Protein AF-A0A7X8WKE3-F1 (afdb_monomer_lite)

Sequence (99 aa):
MKKQFLTLLLAIFFLSIYGQTDENLNVQELIEKGIELYDAEEYEQSIEVFTEALEIDPTSMIATYELALSYLAINDYENASKFSTKVINFKEEKMLIGA

Radius of gyration: 20.68 Å; chains: 1; bounding box: 56×44×42 Å

Foldseek 3Di:
DVVVVVVVVVVVVVVVVVPPPDDDPDLVNLLVVLVVCVVVVVLVVSLVSLVVSCVVPVPPLSSLQSNLVSCVSVVVPVSNVVSVVVNVPPPDPDDDPDD

pLDDT: mean 83.5, std 18.47, range [37.12, 98.88]

Secondary structure (DSSP, 8-state):
-HHHHHHHHHHHHHHHHHT-------HHHHHHHHHHHHHTT-HHHHHHHHHHHHHH-TT-HHHHHHHHHHHHHTT-HHHHHHHHHHHHT---TT-----

Structure (mmCIF, N/CA/C/O backbone):
data_AF-A0A7X8WKE3-F1
#
_entry.id   AF-A0A7X8WKE3-F1
#
loop_
_atom_site.group_PDB
_atom_site.id
_atom_site.type_symbol
_atom_site.label_atom_id
_atom_site.label_alt_id
_atom_site.label_comp_id
_atom_site.label_asym_id
_atom_site.label_entity_id
_atom_site.label_seq_id
_atom_site.pdbx_PDB_ins_code
_atom_site.Cartn_x
_atom_site.Cartn_y
_atom_site.Cartn_z
_atom_site.occupancy
_atom_site.B_iso_or_equiv
_atom_site.auth_seq_id
_atom_site.auth_comp_id
_atom_site.auth_asym_id
_atom_site.auth_atom_id
_atom_site.pdbx_PDB_model_num
ATOM 1 N N . MET A 1 1 ? 41.379 -27.688 -28.597 1.00 60.28 1 MET A N 1
ATOM 2 C CA . MET A 1 1 ? 41.321 -27.231 -27.190 1.00 60.28 1 MET A CA 1
ATOM 3 C C . MET A 1 1 ? 40.773 -25.807 -27.047 1.00 60.28 1 MET A C 1
ATOM 5 O O . MET A 1 1 ? 39.674 -25.675 -26.534 1.00 60.28 1 MET A O 1
ATOM 9 N N . LYS A 1 2 ? 41.419 -24.747 -27.572 1.00 60.81 2 LYS A N 1
ATOM 10 C CA . LYS A 1 2 ? 40.932 -23.348 -27.421 1.00 60.81 2 LYS A CA 1
ATOM 11 C C . LYS A 1 2 ? 39.537 -23.061 -28.021 1.00 60.81 2 LYS A C 1
ATOM 13 O O . LYS A 1 2 ? 38.752 -22.352 -27.410 1.00 60.81 2 LYS A O 1
ATOM 18 N N . LYS A 1 3 ? 39.205 -23.640 -29.186 1.00 58.31 3 LYS A N 1
ATOM 19 C CA . LYS A 1 3 ? 37.889 -23.449 -29.837 1.00 58.31 3 LYS A CA 1
ATOM 20 C C . LYS A 1 3 ? 36.736 -24.148 -29.101 1.00 58.31 3 LYS A C 1
ATOM 22 O O . LYS A 1 3 ? 35.647 -23.604 -29.059 1.00 58.31 3 LYS A O 1
ATOM 27 N N . GLN A 1 4 ? 37.001 -25.305 -28.488 1.00 65.88 4 GLN A N 1
ATOM 28 C CA . GLN A 1 4 ? 36.016 -26.042 -27.682 1.00 65.88 4 GLN A CA 1
ATOM 29 C C . GLN A 1 4 ? 35.737 -25.341 -26.345 1.00 65.88 4 GLN A C 1
ATOM 31 O O . GLN A 1 4 ? 34.607 -25.333 -25.872 1.00 65.88 4 GLN A O 1
ATOM 36 N N . PHE A 1 5 ? 36.758 -24.697 -25.773 1.00 68.31 5 PHE A N 1
ATOM 37 C CA . PHE A 1 5 ? 36.609 -23.837 -24.600 1.00 68.31 5 PHE A CA 1
ATOM 38 C C . PHE A 1 5 ? 35.763 -22.592 -24.910 1.00 68.31 5 PHE A C 1
ATOM 40 O O . PHE A 1 5 ? 34.879 -22.238 -24.138 1.00 68.31 5 PHE A O 1
ATOM 47 N N . LEU A 1 6 ? 35.971 -21.980 -26.083 1.00 66.75 6 LEU A N 1
ATOM 48 C CA . LEU A 1 6 ? 35.186 -20.830 -26.540 1.00 66.75 6 LEU A CA 1
ATOM 49 C C . LEU A 1 6 ? 33.708 -21.184 -26.776 1.00 66.75 6 LEU A C 1
ATOM 51 O O . LEU A 1 6 ? 32.829 -20.414 -26.404 1.00 66.75 6 LEU A O 1
ATOM 55 N N . THR A 1 7 ? 33.423 -22.357 -27.347 1.00 69.06 7 THR A N 1
ATOM 56 C CA . THR A 1 7 ? 32.039 -22.824 -27.530 1.00 69.06 7 THR A CA 1
ATOM 57 C C . THR A 1 7 ? 31.351 -23.152 -26.206 1.00 69.06 7 THR A C 1
ATOM 59 O O . THR A 1 7 ? 30.159 -22.897 -26.072 1.00 69.06 7 THR A O 1
ATOM 62 N N . LEU A 1 8 ? 32.089 -23.666 -25.214 1.00 69.69 8 LEU A N 1
ATOM 63 C CA . LEU A 1 8 ? 31.544 -23.944 -23.881 1.00 69.69 8 LEU A CA 1
ATOM 64 C C . LEU A 1 8 ? 31.203 -22.643 -23.132 1.00 69.69 8 LEU A C 1
ATOM 66 O O . LEU A 1 8 ? 30.153 -22.549 -22.507 1.00 69.69 8 LEU A O 1
ATOM 70 N N . LEU A 1 9 ? 32.058 -21.621 -23.260 1.00 69.31 9 LEU A N 1
ATOM 71 C CA . LEU A 1 9 ? 31.820 -20.275 -22.724 1.00 69.31 9 LEU A CA 1
ATOM 72 C C . LEU A 1 9 ? 30.578 -19.614 -23.337 1.00 69.31 9 LEU A C 1
ATOM 74 O O . LEU A 1 9 ? 29.790 -19.013 -22.613 1.00 69.31 9 LEU A O 1
ATOM 78 N N . LEU A 1 10 ? 30.373 -19.765 -24.650 1.00 69.25 10 LEU A N 1
ATOM 79 C CA . LEU A 1 10 ? 29.172 -19.258 -25.317 1.00 69.25 10 LEU A CA 1
ATOM 80 C C . LEU A 1 10 ? 27.900 -19.960 -24.816 1.00 69.25 10 LEU A C 1
ATOM 82 O O . LEU A 1 10 ? 26.894 -19.303 -24.581 1.00 69.25 10 LEU A O 1
ATOM 86 N N . ALA A 1 11 ? 27.940 -21.281 -24.625 1.00 66.38 11 ALA A N 1
ATOM 87 C CA . ALA A 1 11 ? 26.782 -22.050 -24.166 1.00 66.38 11 ALA A CA 1
ATOM 88 C C . ALA A 1 11 ? 26.334 -21.667 -22.742 1.00 66.38 11 ALA A C 1
ATOM 90 O O . ALA A 1 11 ? 25.137 -21.603 -22.471 1.00 66.38 11 ALA A O 1
ATOM 91 N N . ILE A 1 12 ? 27.281 -21.346 -21.854 1.00 65.25 12 ILE A N 1
ATOM 92 C CA . ILE A 1 12 ? 26.992 -20.842 -20.500 1.00 65.25 12 ILE A CA 1
ATOM 93 C C .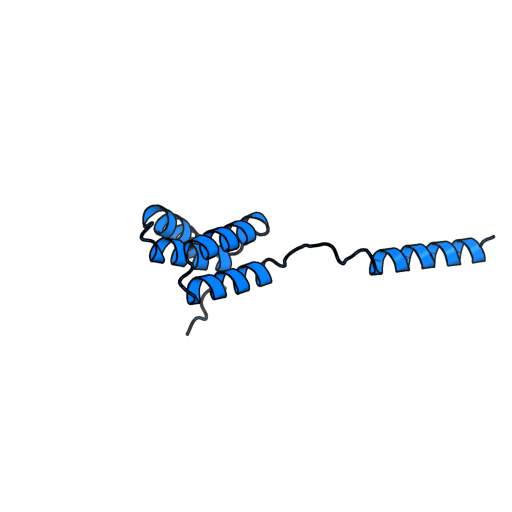 ILE A 1 12 ? 26.331 -19.458 -20.562 1.00 65.25 12 ILE A C 1
ATOM 95 O O . ILE A 1 12 ? 25.391 -19.200 -19.819 1.00 65.25 12 ILE A O 1
ATOM 99 N N . PHE A 1 13 ? 26.758 -18.600 -21.494 1.00 65.56 13 PHE A N 1
ATOM 100 C CA . PHE A 1 13 ? 26.157 -17.282 -21.706 1.00 65.56 13 PHE A CA 1
ATOM 101 C C . PHE A 1 13 ? 24.699 -17.368 -22.194 1.00 65.56 13 PHE A C 1
ATOM 103 O O . PHE A 1 13 ? 23.869 -16.561 -21.791 1.00 65.56 13 PHE A O 1
ATOM 110 N N . PHE A 1 14 ? 24.353 -18.379 -23.001 1.00 63.72 14 PHE A N 1
ATOM 111 C CA . PHE A 1 14 ? 22.963 -18.620 -23.410 1.00 63.72 14 PHE A CA 1
ATOM 112 C C . PHE A 1 14 ? 22.086 -19.149 -22.267 1.00 63.72 14 PHE A C 1
ATOM 114 O O . PHE A 1 14 ? 20.933 -18.744 -22.164 1.00 63.72 14 PHE A O 1
ATOM 121 N N . LEU A 1 15 ? 22.619 -19.983 -21.367 1.00 59.84 15 LEU A N 1
ATOM 122 C CA . LEU A 1 15 ? 21.886 -20.452 -20.180 1.00 59.84 15 LEU A CA 1
ATOM 123 C C . LEU A 1 15 ? 21.499 -19.298 -19.237 1.00 59.84 15 LEU A C 1
ATOM 125 O O . LEU A 1 15 ? 20.431 -19.339 -18.636 1.00 59.84 15 LEU A O 1
ATOM 129 N N . SER A 1 16 ? 22.311 -18.237 -19.162 1.00 57.88 16 SER A N 1
ATOM 130 C CA . SER A 1 16 ? 22.004 -17.027 -18.381 1.00 57.88 16 SER A CA 1
ATOM 131 C C . SER A 1 16 ? 20.846 -16.194 -18.946 1.00 57.88 16 SER A C 1
ATOM 133 O O . SER A 1 16 ? 20.255 -15.406 -18.212 1.00 57.88 16 SER A O 1
ATOM 135 N N . ILE A 1 17 ? 20.527 -16.350 -20.237 1.00 59.00 17 ILE A N 1
ATOM 136 C CA . ILE A 1 17 ? 19.400 -15.663 -20.890 1.00 59.00 17 ILE A CA 1
ATOM 137 C C . ILE A 1 17 ? 18.092 -16.421 -20.621 1.00 59.00 17 ILE A C 1
ATOM 139 O O . ILE A 1 17 ? 17.053 -15.798 -20.438 1.00 59.00 17 ILE A O 1
ATOM 143 N N . TYR A 1 18 ? 18.144 -17.757 -20.546 1.00 59.56 18 TYR A N 1
ATOM 144 C CA . TYR A 1 18 ? 16.977 -18.595 -20.233 1.00 59.56 18 TYR A CA 1
ATOM 145 C C . TYR A 1 18 ? 16.697 -18.735 -18.729 1.00 59.56 18 TYR A C 1
ATOM 147 O O . TYR A 1 18 ? 15.608 -19.154 -18.359 1.00 59.56 18 TYR A O 1
ATOM 155 N N . GLY A 1 19 ? 17.658 -18.394 -17.865 1.00 51.06 19 GLY A N 1
ATOM 156 C CA . GLY A 1 19 ? 17.526 -18.474 -16.405 1.00 51.06 19 GLY A CA 1
ATOM 157 C C . GLY A 1 19 ? 16.927 -17.236 -15.726 1.00 51.06 19 GLY A C 1
ATOM 158 O O . GLY A 1 19 ? 17.023 -17.137 -14.512 1.00 51.06 19 GLY A O 1
ATOM 159 N N . GLN A 1 20 ? 16.370 -16.279 -16.478 1.00 47.62 20 GLN A N 1
ATOM 160 C CA . GLN A 1 20 ? 15.770 -15.039 -15.948 1.00 47.62 20 GLN A CA 1
ATOM 161 C C . GLN A 1 20 ? 14.250 -14.963 -16.160 1.00 47.62 20 GLN A C 1
ATOM 163 O O . GLN A 1 20 ? 13.688 -13.895 -16.375 1.00 47.62 20 GLN A O 1
ATOM 168 N N . THR A 1 21 ? 13.561 -16.095 -16.087 1.00 49.19 21 THR A N 1
ATOM 169 C CA . THR A 1 21 ? 12.112 -16.108 -15.846 1.00 49.19 21 THR A CA 1
ATOM 170 C C . THR A 1 21 ? 11.868 -16.667 -14.451 1.00 49.19 21 THR A C 1
ATOM 172 O O . THR A 1 21 ? 11.329 -17.758 -14.310 1.00 49.19 21 THR A O 1
ATOM 175 N N . ASP A 1 22 ? 12.349 -15.944 -13.441 1.00 49.66 22 ASP A N 1
ATOM 176 C CA . ASP A 1 22 ? 12.068 -16.189 -12.024 1.00 49.66 22 ASP A CA 1
ATOM 177 C C . ASP A 1 22 ? 11.209 -15.021 -11.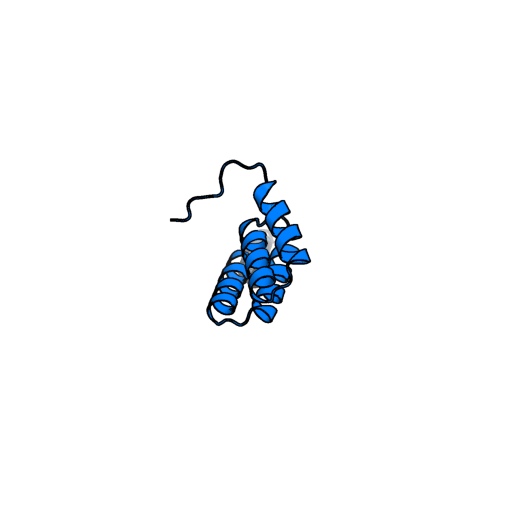526 1.00 49.66 22 ASP A C 1
ATOM 179 O O . ASP A 1 22 ? 11.722 -13.916 -11.343 1.00 49.66 22 ASP A O 1
ATOM 183 N N . GLU A 1 23 ? 9.895 -15.257 -11.455 1.00 48.81 23 GLU A N 1
ATOM 184 C CA . GLU A 1 23 ? 9.003 -15.039 -10.295 1.00 48.81 23 GLU A CA 1
ATOM 185 C C . GLU A 1 23 ? 9.199 -13.789 -9.406 1.00 48.81 23 GLU A C 1
ATOM 187 O O . GLU A 1 23 ? 8.77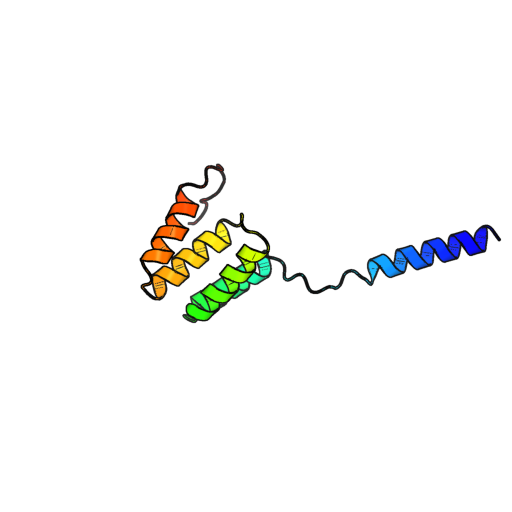7 -13.761 -8.258 1.00 48.81 23 GLU A O 1
ATOM 192 N N . ASN A 1 24 ? 9.816 -12.724 -9.907 1.00 48.91 24 ASN A N 1
ATOM 193 C CA . ASN A 1 24 ? 9.745 -11.406 -9.294 1.00 48.91 24 ASN A CA 1
ATOM 194 C C . ASN A 1 24 ? 8.546 -10.709 -9.913 1.00 48.91 24 ASN A C 1
ATOM 196 O O . ASN A 1 24 ? 8.666 -10.101 -10.979 1.00 48.91 24 ASN A O 1
ATOM 200 N N . LEU A 1 25 ? 7.394 -10.824 -9.253 1.00 59.34 25 LEU A N 1
ATOM 201 C CA . LEU A 1 25 ? 6.303 -9.879 -9.451 1.00 59.34 25 LEU A CA 1
ATOM 202 C C . LEU A 1 25 ? 6.909 -8.476 -9.418 1.00 59.34 25 LEU A C 1
ATOM 204 O O . LEU A 1 25 ? 7.538 -8.067 -8.438 1.00 59.34 25 LEU A O 1
ATOM 208 N N . ASN A 1 26 ? 6.804 -7.768 -10.539 1.00 84.94 26 ASN A N 1
ATOM 209 C CA . ASN A 1 26 ? 7.249 -6.389 -10.596 1.00 84.94 26 ASN A CA 1
ATOM 210 C C . ASN A 1 26 ? 6.401 -5.619 -9.575 1.00 84.94 26 ASN A C 1
ATOM 212 O O . ASN A 1 26 ? 5.182 -5.758 -9.576 1.00 84.94 26 ASN A O 1
ATOM 216 N N . VAL A 1 27 ? 7.012 -4.802 -8.713 1.00 90.44 27 VAL A N 1
ATOM 217 C CA . VAL A 1 27 ? 6.287 -3.947 -7.750 1.00 90.44 27 VAL A CA 1
ATOM 218 C C . VAL A 1 27 ? 5.151 -3.187 -8.441 1.00 90.44 27 VAL A C 1
ATOM 220 O O . VAL A 1 27 ? 4.075 -3.031 -7.876 1.00 90.44 27 VAL A O 1
ATOM 223 N N . GLN A 1 28 ? 5.366 -2.775 -9.693 1.00 91.88 28 GLN A N 1
ATOM 224 C CA . GLN A 1 28 ? 4.349 -2.135 -10.522 1.00 91.88 28 GLN A CA 1
ATOM 225 C C . GLN A 1 28 ? 3.128 -3.032 -10.798 1.00 91.88 28 GLN A C 1
ATOM 227 O O . GLN A 1 28 ? 2.005 -2.550 -10.746 1.00 91.88 28 GLN A O 1
ATOM 232 N N . GLU A 1 29 ? 3.331 -4.323 -11.056 1.00 94.31 29 GLU A N 1
ATOM 233 C CA . GLU A 1 29 ? 2.253 -5.291 -11.301 1.00 94.31 29 GLU A CA 1
ATOM 234 C C . GLU A 1 29 ? 1.445 -5.558 -10.025 1.00 94.31 29 GLU A C 1
ATOM 236 O O . GLU A 1 29 ? 0.219 -5.629 -10.072 1.00 94.31 29 GLU A O 1
ATOM 241 N N . LEU A 1 30 ? 2.110 -5.631 -8.865 1.00 96.06 30 LEU A N 1
ATOM 242 C CA . LEU A 1 30 ? 1.417 -5.704 -7.574 1.00 96.06 30 LEU A CA 1
ATOM 243 C C . LEU A 1 30 ? 0.596 -4.440 -7.312 1.00 96.06 30 LEU A C 1
ATOM 245 O O . LEU A 1 30 ? -0.540 -4.536 -6.863 1.00 96.06 30 LEU A O 1
ATOM 249 N N . ILE A 1 31 ? 1.134 -3.260 -7.629 1.00 96.50 31 ILE A N 1
ATOM 250 C CA . ILE A 1 31 ? 0.390 -2.003 -7.500 1.00 96.50 31 ILE A CA 1
ATOM 251 C C . ILE A 1 31 ? -0.845 -2.009 -8.407 1.00 96.50 31 ILE A C 1
ATOM 253 O O . ILE A 1 31 ? -1.935 -1.705 -7.937 1.00 96.50 31 ILE A O 1
ATOM 257 N N . GLU A 1 32 ? -0.698 -2.381 -9.678 1.00 96.88 32 GLU A N 1
ATOM 258 C CA . GLU A 1 32 ? -1.816 -2.456 -10.629 1.00 96.88 32 GLU A CA 1
ATOM 259 C C . GLU A 1 32 ? -2.895 -3.433 -10.150 1.00 96.88 32 GLU A C 1
ATOM 261 O O . GLU A 1 32 ? -4.066 -3.068 -10.076 1.00 96.88 32 GLU A O 1
ATOM 266 N N . LYS A 1 33 ? -2.498 -4.630 -9.710 1.00 97.25 33 LYS A N 1
ATOM 267 C CA . LYS A 1 33 ? -3.414 -5.619 -9.134 1.00 97.25 33 LYS A CA 1
ATOM 268 C C . LYS A 1 33 ? -4.119 -5.103 -7.874 1.00 97.25 33 LYS A C 1
ATOM 270 O O . LYS A 1 33 ? -5.309 -5.347 -7.697 1.00 97.25 33 LYS A O 1
ATOM 275 N N . GLY A 1 34 ? -3.398 -4.419 -6.986 1.00 98.06 34 GLY A N 1
ATOM 276 C CA . GLY A 1 34 ? -3.978 -3.826 -5.780 1.00 98.06 34 GLY A CA 1
ATOM 277 C C . GLY A 1 34 ? -5.030 -2.767 -6.116 1.00 98.06 34 GLY A C 1
ATOM 278 O O . GLY A 1 34 ? -6.098 -2.755 -5.512 1.00 98.06 34 GLY A O 1
ATOM 279 N N . ILE A 1 35 ? -4.771 -1.936 -7.134 1.00 98.44 35 ILE A N 1
ATOM 280 C CA . ILE A 1 35 ? -5.727 -0.932 -7.624 1.00 98.44 35 ILE A CA 1
ATOM 281 C C . ILE A 1 35 ? -6.976 -1.615 -8.193 1.00 98.44 35 ILE A C 1
ATOM 283 O O . ILE A 1 35 ? -8.086 -1.231 -7.838 1.00 98.44 35 ILE A O 1
ATOM 287 N N . GLU A 1 36 ? -6.821 -2.666 -9.003 1.00 98.50 36 GLU A N 1
ATOM 288 C CA . GLU A 1 36 ? -7.962 -3.429 -9.533 1.00 98.50 36 GLU A CA 1
ATOM 289 C C . GLU A 1 36 ? -8.828 -4.035 -8.416 1.00 98.50 36 GLU A C 1
ATOM 291 O O . GLU A 1 36 ? -10.056 -3.985 -8.489 1.00 98.50 36 GLU A O 1
ATOM 296 N N . LEU A 1 37 ? -8.204 -4.575 -7.362 1.00 98.62 37 LEU A N 1
ATOM 297 C CA . LEU A 1 37 ? -8.913 -5.097 -6.189 1.00 98.62 37 LEU A CA 1
ATOM 298 C C . LEU A 1 37 ? -9.633 -3.988 -5.416 1.00 98.62 37 LEU A C 1
ATOM 300 O O . LEU A 1 37 ? -10.774 -4.175 -4.998 1.00 98.62 37 LEU A O 1
ATOM 304 N N . TYR A 1 38 ? -8.997 -2.828 -5.243 1.00 98.56 38 TYR A N 1
ATOM 305 C CA . TYR A 1 38 ? -9.623 -1.669 -4.610 1.00 98.56 38 TYR A CA 1
ATOM 306 C C . TYR A 1 38 ? -10.849 -1.187 -5.399 1.00 98.56 38 TYR A C 1
ATOM 308 O O . TYR A 1 38 ? -11.906 -0.955 -4.811 1.00 98.56 38 TYR A O 1
ATOM 316 N N . ASP A 1 39 ? -10.732 -1.083 -6.725 1.00 98.25 39 ASP A N 1
ATOM 317 C CA . ASP A 1 39 ? -11.825 -0.697 -7.624 1.00 98.25 39 ASP A CA 1
ATOM 318 C C . ASP A 1 39 ? -12.969 -1.726 -7.623 1.00 98.25 39 ASP A C 1
ATOM 320 O O . ASP A 1 39 ? -14.131 -1.370 -7.833 1.00 98.25 39 ASP A O 1
ATOM 324 N N . ALA A 1 40 ? -12.655 -2.995 -7.348 1.00 98.50 40 ALA A N 1
ATOM 325 C CA . ALA A 1 40 ? -13.624 -4.066 -7.128 1.00 98.50 40 ALA A CA 1
ATOM 326 C C . ALA A 1 40 ? -14.235 -4.078 -5.709 1.00 98.50 40 ALA A C 1
ATOM 328 O O . ALA A 1 40 ? -15.021 -4.971 -5.395 1.00 98.50 40 ALA A O 1
ATOM 329 N N . GLU A 1 41 ? -13.900 -3.099 -4.861 1.00 98.31 41 GLU A N 1
ATOM 330 C CA . GLU A 1 41 ? -14.286 -3.006 -3.444 1.00 98.31 41 GLU A CA 1
ATOM 331 C C . GLU A 1 41 ? -13.751 -4.163 -2.567 1.00 98.31 41 GLU A C 1
ATOM 333 O O . GLU A 1 41 ? -14.191 -4.363 -1.434 1.00 98.31 41 GLU A O 1
ATOM 338 N N . GLU A 1 42 ? -12.752 -4.909 -3.051 1.00 98.62 42 GLU A N 1
ATOM 339 C CA . GLU A 1 42 ? -12.066 -5.991 -2.331 1.00 98.62 42 GLU A CA 1
ATOM 340 C C . GLU A 1 42 ? -10.914 -5.431 -1.477 1.00 98.62 42 GLU A C 1
ATOM 342 O O . GLU A 1 42 ? -9.739 -5.778 -1.634 1.00 98.62 42 GLU A O 1
ATOM 347 N N . TYR A 1 43 ? -11.251 -4.516 -0.566 1.00 98.62 43 TYR A N 1
ATOM 348 C CA . TYR A 1 43 ? -10.280 -3.680 0.142 1.00 98.62 43 TYR A CA 1
ATOM 349 C C . TYR A 1 43 ? -9.284 -4.462 1.004 1.00 98.62 43 TYR A C 1
ATOM 351 O O . TYR A 1 43 ? -8.108 -4.106 1.047 1.00 98.62 43 TYR A O 1
ATOM 359 N N . GLU A 1 44 ? -9.706 -5.534 1.674 1.00 98.62 44 GLU A N 1
ATOM 360 C CA . GLU A 1 44 ? -8.806 -6.364 2.478 1.00 98.62 44 GLU A CA 1
ATOM 361 C C . GLU A 1 44 ? -7.750 -7.066 1.613 1.00 98.62 44 GLU A C 1
ATOM 363 O O . GLU A 1 44 ? -6.576 -7.087 1.977 1.00 98.62 44 GLU A O 1
ATOM 368 N N . GLN A 1 45 ? -8.131 -7.574 0.437 1.00 98.44 45 GLN A N 1
ATOM 369 C CA . GLN A 1 45 ? -7.180 -8.188 -0.497 1.00 98.44 45 GLN A CA 1
ATOM 370 C C . GLN A 1 45 ? -6.264 -7.137 -1.130 1.00 98.44 45 GLN A C 1
ATOM 372 O O . GLN A 1 45 ? -5.069 -7.372 -1.297 1.00 98.44 45 GLN A O 1
ATOM 377 N N . SER A 1 46 ? -6.803 -5.954 -1.432 1.00 98.69 46 SER A N 1
ATOM 378 C CA . SER A 1 46 ? -6.011 -4.800 -1.861 1.00 98.69 46 SER A CA 1
ATOM 379 C C . SER A 1 46 ? -4.919 -4.450 -0.834 1.00 98.69 46 SER A C 1
ATOM 381 O O . SER A 1 46 ? -3.751 -4.286 -1.192 1.00 98.69 46 SER A O 1
ATOM 383 N N . ILE A 1 47 ? -5.258 -4.423 0.463 1.00 98.88 47 ILE A N 1
ATOM 384 C CA . ILE A 1 47 ? -4.300 -4.194 1.559 1.00 98.88 47 ILE A CA 1
ATOM 385 C C . ILE A 1 47 ? -3.187 -5.245 1.557 1.00 98.88 47 ILE A C 1
ATOM 387 O O . ILE A 1 47 ? -2.016 -4.882 1.694 1.00 98.88 47 ILE A O 1
ATOM 391 N N . GLU A 1 48 ? -3.528 -6.527 1.407 1.00 98.56 48 GLU A N 1
ATOM 392 C CA . GLU A 1 48 ? -2.545 -7.616 1.345 1.00 98.56 48 GLU A CA 1
ATOM 393 C C . GLU A 1 48 ? -1.569 -7.410 0.178 1.00 98.56 48 GLU A C 1
ATOM 395 O O . GLU A 1 48 ? -0.353 -7.414 0.380 1.00 98.56 48 GLU A O 1
ATOM 400 N N . VAL A 1 49 ? -2.091 -7.127 -1.018 1.00 98.19 49 VAL A N 1
ATOM 401 C CA . VAL A 1 49 ? -1.285 -6.944 -2.233 1.00 98.19 49 VAL A CA 1
ATOM 402 C C . VAL A 1 49 ? -0.392 -5.700 -2.156 1.00 98.19 49 VAL A C 1
ATOM 404 O O . VAL A 1 49 ? 0.789 -5.761 -2.502 1.00 98.19 49 VAL A O 1
ATOM 407 N N . PHE A 1 50 ? -0.896 -4.566 -1.664 1.00 98.44 50 PHE A N 1
ATOM 408 C CA . PHE A 1 50 ? -0.053 -3.381 -1.478 1.00 98.44 50 PHE A CA 1
ATOM 409 C C . PHE A 1 50 ? 0.990 -3.568 -0.375 1.00 98.44 50 PHE A C 1
ATOM 411 O O . PHE A 1 50 ? 2.079 -2.996 -0.456 1.00 98.44 50 PHE A O 1
ATOM 418 N N . THR A 1 51 ? 0.688 -4.371 0.647 1.00 98.31 51 THR A N 1
ATOM 419 C CA . THR A 1 51 ? 1.670 -4.728 1.676 1.00 98.31 51 THR A CA 1
ATOM 420 C C . THR A 1 51 ? 2.801 -5.552 1.066 1.00 98.31 51 THR A C 1
ATOM 422 O O . THR A 1 51 ? 3.959 -5.209 1.284 1.00 98.31 51 THR A O 1
ATOM 425 N N . GLU A 1 52 ? 2.489 -6.542 0.226 1.00 96.62 52 GLU A N 1
ATOM 426 C CA . GLU A 1 52 ? 3.483 -7.314 -0.534 1.00 96.62 52 GLU A CA 1
ATOM 427 C C . GLU A 1 52 ? 4.352 -6.401 -1.419 1.00 96.62 52 GLU A C 1
ATOM 429 O O . GLU A 1 52 ? 5.582 -6.480 -1.392 1.00 96.62 52 GLU A O 1
ATOM 434 N N . ALA A 1 53 ? 3.739 -5.447 -2.131 1.00 96.44 53 ALA A N 1
ATOM 435 C CA . ALA A 1 53 ? 4.475 -4.469 -2.936 1.00 96.44 53 ALA A CA 1
ATOM 436 C C . ALA A 1 53 ? 5.485 -3.659 -2.097 1.00 96.44 53 ALA A C 1
ATOM 438 O O . ALA A 1 53 ? 6.597 -3.386 -2.552 1.00 96.44 53 ALA A O 1
ATOM 439 N N . LEU A 1 54 ? 5.116 -3.298 -0.863 1.00 96.00 54 LEU A N 1
ATOM 440 C CA . LEU A 1 54 ? 5.968 -2.558 0.072 1.00 96.00 54 LEU A CA 1
ATOM 441 C C . LEU A 1 54 ? 7.010 -3.424 0.789 1.00 96.00 54 LEU A C 1
ATOM 443 O O . LEU A 1 54 ? 7.994 -2.881 1.290 1.00 96.00 54 LEU A O 1
ATOM 447 N N . GLU A 1 55 ? 6.826 -4.741 0.856 1.00 95.69 55 GLU A N 1
ATOM 448 C CA . GLU A 1 55 ? 7.875 -5.663 1.305 1.00 95.69 55 GLU A CA 1
ATOM 449 C C . GLU A 1 55 ? 9.014 -5.739 0.279 1.00 95.69 55 GLU A C 1
ATOM 451 O O . GLU A 1 55 ? 10.183 -5.814 0.666 1.00 95.69 55 GLU A O 1
ATOM 456 N N . ILE A 1 56 ? 8.685 -5.648 -1.016 1.00 92.88 56 ILE A N 1
ATOM 457 C CA . ILE A 1 56 ? 9.657 -5.648 -2.120 1.00 92.88 56 ILE A CA 1
ATOM 458 C C . ILE A 1 56 ? 10.293 -4.260 -2.307 1.00 92.88 56 ILE A C 1
ATOM 460 O O . ILE A 1 56 ? 11.519 -4.149 -2.360 1.00 92.88 56 ILE A O 1
ATOM 464 N N . ASP A 1 57 ? 9.485 -3.196 -2.376 1.00 92.44 57 ASP A N 1
ATOM 465 C CA . ASP A 1 57 ? 9.949 -1.803 -2.411 1.00 92.44 57 ASP A CA 1
ATOM 466 C C . ASP A 1 57 ? 9.314 -0.965 -1.284 1.00 92.44 57 ASP A C 1
ATOM 468 O O . ASP A 1 57 ? 8.279 -0.311 -1.469 1.00 92.44 57 ASP A O 1
ATOM 472 N N . PRO A 1 58 ? 9.986 -0.876 -0.121 1.00 92.62 58 PRO A N 1
ATOM 473 C CA . PRO A 1 58 ? 9.512 -0.093 1.023 1.00 92.62 58 PRO A CA 1
ATOM 474 C C . PRO A 1 58 ? 9.404 1.421 0.774 1.00 92.62 58 PRO A C 1
ATOM 476 O O . PRO A 1 58 ? 8.843 2.152 1.610 1.00 92.62 58 PRO A O 1
ATOM 479 N N . THR A 1 59 ? 9.983 1.906 -0.329 1.00 91.19 59 THR A N 1
ATOM 480 C CA . THR A 1 59 ? 10.032 3.321 -0.712 1.00 91.19 59 THR A CA 1
ATOM 481 C C . THR A 1 59 ? 8.959 3.710 -1.725 1.00 91.19 59 THR A C 1
ATOM 483 O O . THR A 1 59 ? 8.794 4.901 -1.990 1.00 91.19 59 THR A O 1
ATOM 486 N N . SER A 1 60 ? 8.172 2.749 -2.225 1.00 93.06 60 SER A N 1
ATOM 487 C CA . SER A 1 60 ? 7.072 3.025 -3.147 1.00 93.06 60 SER A CA 1
ATOM 488 C C . SER A 1 60 ? 5.986 3.867 -2.475 1.00 93.06 60 SER A C 1
ATOM 490 O O . SER A 1 60 ? 5.174 3.399 -1.667 1.00 93.06 60 SER A O 1
ATOM 492 N N . MET A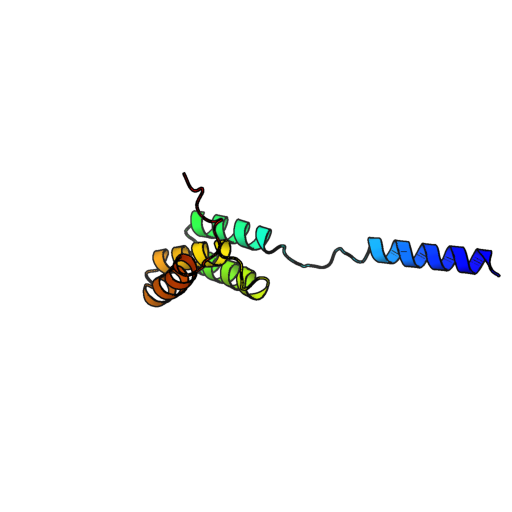 1 61 ? 5.961 5.154 -2.817 1.00 93.25 61 MET A N 1
ATOM 493 C CA . MET A 1 61 ? 4.964 6.082 -2.284 1.00 93.25 61 MET A CA 1
ATOM 494 C C . MET A 1 61 ? 3.596 5.908 -2.941 1.00 93.25 61 MET A C 1
ATOM 496 O O . MET A 1 61 ? 2.599 6.231 -2.305 1.00 93.25 61 MET A O 1
ATOM 500 N N . ILE A 1 62 ? 3.546 5.331 -4.147 1.00 94.75 62 ILE A N 1
ATOM 501 C CA . ILE A 1 62 ? 2.294 4.931 -4.802 1.00 94.75 62 ILE A CA 1
ATOM 502 C C . ILE A 1 62 ? 1.653 3.795 -4.001 1.00 94.75 62 ILE A C 1
ATOM 504 O O . ILE A 1 62 ? 0.552 3.972 -3.496 1.00 94.75 62 ILE A O 1
ATOM 508 N N . ALA A 1 63 ? 2.372 2.690 -3.762 1.00 96.81 63 ALA A N 1
ATOM 509 C CA . ALA A 1 63 ? 1.847 1.587 -2.949 1.00 96.81 63 ALA A CA 1
ATOM 510 C C . ALA A 1 63 ? 1.483 2.047 -1.525 1.00 96.81 63 ALA A C 1
ATOM 512 O O . ALA A 1 63 ? 0.456 1.655 -0.984 1.00 96.81 63 ALA A O 1
ATOM 513 N N . THR A 1 64 ? 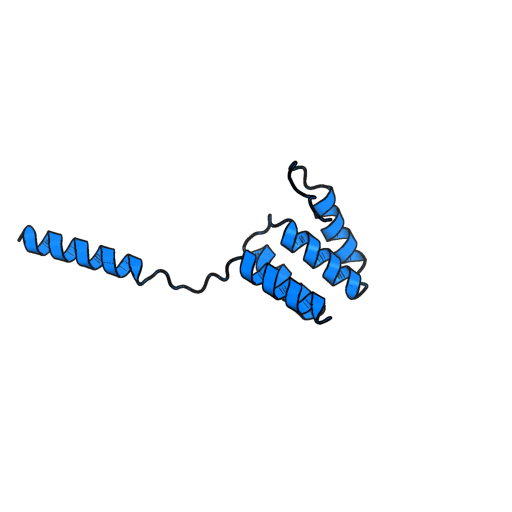2.286 2.938 -0.925 1.00 97.62 64 THR A N 1
ATOM 514 C CA . THR A 1 64 ? 1.979 3.520 0.395 1.00 97.62 64 THR A CA 1
ATOM 515 C C . THR A 1 64 ? 0.688 4.355 0.375 1.00 97.62 64 THR A C 1
ATOM 517 O O . THR A 1 64 ? -0.067 4.330 1.347 1.00 97.62 64 THR A O 1
ATOM 520 N N . TYR A 1 65 ? 0.440 5.110 -0.698 1.00 97.56 65 TYR A N 1
ATOM 521 C CA . TYR A 1 65 ? -0.765 5.922 -0.868 1.00 97.56 65 TYR A CA 1
ATOM 522 C C . TYR A 1 65 ? -2.011 5.055 -1.059 1.00 97.56 65 TYR A C 1
ATOM 524 O O . TYR A 1 65 ? -2.971 5.210 -0.306 1.00 97.56 65 TYR A O 1
ATOM 532 N N . GLU A 1 66 ? -1.968 4.099 -1.985 1.00 98.44 66 GLU A N 1
ATOM 533 C CA . GLU A 1 66 ? -3.101 3.208 -2.254 1.00 98.44 66 GLU A CA 1
ATOM 534 C C . GLU A 1 66 ? -3.426 2.303 -1.053 1.00 98.44 66 GLU A C 1
ATOM 536 O O . GLU A 1 66 ? -4.592 2.068 -0.723 1.00 98.44 66 GLU A O 1
ATOM 541 N N . LEU A 1 67 ? -2.405 1.876 -0.301 1.00 98.62 67 LEU A N 1
ATOM 542 C CA . LEU A 1 67 ? -2.590 1.179 0.971 1.00 98.62 67 LEU A CA 1
ATOM 543 C C . LEU A 1 67 ? -3.336 2.051 1.992 1.00 98.62 67 LEU A C 1
ATOM 545 O O . LEU A 1 67 ? -4.224 1.570 2.696 1.00 98.62 67 LEU A O 1
ATOM 549 N N . ALA A 1 68 ? -3.002 3.343 2.075 1.00 98.56 68 ALA A N 1
ATOM 550 C CA . ALA A 1 68 ? -3.691 4.269 2.968 1.00 98.56 68 ALA A CA 1
ATOM 551 C C . ALA A 1 68 ? -5.165 4.465 2.571 1.00 98.56 68 ALA A C 1
ATOM 553 O O . ALA A 1 68 ? -6.021 4.518 3.457 1.00 98.56 68 ALA A O 1
ATOM 554 N N . LEU A 1 69 ? -5.466 4.532 1.268 1.00 98.50 69 LEU A N 1
ATOM 555 C CA . LEU A 1 69 ? -6.841 4.574 0.759 1.00 98.50 69 LEU A CA 1
ATOM 556 C C . LEU A 1 69 ? -7.604 3.287 1.079 1.00 98.50 69 LEU A C 1
ATOM 558 O O . LEU A 1 69 ? -8.743 3.349 1.533 1.00 98.50 69 LEU A O 1
ATOM 562 N N . SER A 1 70 ? -6.962 2.131 0.926 1.00 98.75 70 SER A N 1
ATOM 563 C CA . SER A 1 70 ? -7.573 0.834 1.231 1.00 98.75 70 SER A CA 1
ATOM 564 C C . SER A 1 70 ? -7.927 0.704 2.718 1.00 98.75 70 SER A C 1
ATOM 566 O O . SER A 1 70 ? -9.043 0.316 3.056 1.00 98.75 70 SER A O 1
ATOM 568 N N . TYR A 1 71 ? -7.038 1.135 3.624 1.00 98.81 71 TYR A N 1
ATOM 569 C CA . TYR A 1 71 ? -7.358 1.214 5.057 1.00 98.81 71 TYR A CA 1
ATOM 570 C C . TYR A 1 71 ? -8.487 2.207 5.361 1.00 98.81 71 TYR A C 1
ATOM 572 O O . TYR A 1 71 ? -9.330 1.945 6.221 1.00 98.81 71 TYR A O 1
ATOM 580 N N . LEU A 1 72 ? -8.534 3.340 4.651 1.00 98.50 72 LEU A N 1
ATOM 581 C CA . LEU A 1 72 ? -9.612 4.315 4.803 1.00 98.50 72 LEU A CA 1
ATOM 582 C C . LEU A 1 72 ? -10.967 3.719 4.396 1.00 98.50 72 LEU A C 1
ATOM 584 O O . LEU A 1 72 ? -11.951 3.942 5.100 1.00 98.50 72 LEU A O 1
ATOM 588 N N . ALA A 1 73 ? -11.009 2.942 3.310 1.00 98.56 73 ALA A N 1
ATOM 589 C CA . ALA A 1 73 ? -12.221 2.305 2.801 1.00 98.56 73 ALA A CA 1
ATOM 590 C C . ALA A 1 73 ? -12.836 1.306 3.799 1.00 98.56 73 ALA A C 1
ATOM 592 O O . ALA A 1 73 ? -14.057 1.254 3.947 1.00 98.56 73 ALA A O 1
ATOM 593 N N . ILE A 1 74 ? -12.004 0.596 4.571 1.00 98.62 74 ILE A N 1
ATOM 594 C CA . ILE A 1 74 ? -12.463 -0.305 5.647 1.00 98.62 74 ILE A CA 1
ATOM 595 C C . ILE A 1 74 ? -12.631 0.386 7.009 1.00 98.62 74 ILE A C 1
ATOM 597 O O . ILE A 1 74 ? -12.920 -0.269 8.009 1.00 98.62 74 ILE A O 1
ATOM 601 N N . ASN A 1 75 ? -12.499 1.715 7.066 1.00 98.50 75 ASN A N 1
ATOM 602 C CA . ASN A 1 75 ? -12.592 2.531 8.283 1.00 98.50 75 ASN A CA 1
ATOM 603 C C . ASN A 1 75 ? -11.498 2.258 9.335 1.00 98.50 75 ASN A C 1
ATOM 605 O O . ASN A 1 75 ? -11.660 2.613 10.507 1.00 98.50 75 ASN A O 1
ATOM 609 N N . ASP A 1 76 ? -10.356 1.697 8.931 1.00 98.62 76 ASP A N 1
ATOM 610 C CA . ASP A 1 76 ? -9.156 1.632 9.769 1.00 98.62 76 ASP A CA 1
ATOM 611 C C . ASP A 1 76 ? -8.416 2.977 9.716 1.00 98.62 76 ASP A C 1
ATOM 613 O O . ASP A 1 76 ? -7.415 3.183 9.022 1.00 98.62 76 ASP A O 1
ATOM 617 N N . TYR A 1 77 ? -8.954 3.939 10.462 1.00 98.25 77 TYR A N 1
ATOM 618 C CA . TYR A 1 77 ? -8.437 5.304 10.490 1.00 98.25 77 TYR A CA 1
ATOM 619 C C . TYR A 1 77 ? -7.035 5.408 11.102 1.00 98.25 77 TYR A C 1
ATOM 621 O O . TYR A 1 77 ? -6.311 6.360 10.800 1.00 98.25 77 TYR A O 1
ATOM 629 N N . GLU A 1 78 ? -6.641 4.460 11.957 1.00 98.50 78 GLU A N 1
ATOM 630 C CA . GLU A 1 78 ? -5.314 4.452 12.572 1.00 98.50 78 GLU A CA 1
ATOM 631 C C . GLU A 1 78 ? -4.246 4.161 11.515 1.00 98.50 78 GLU A C 1
ATOM 633 O O . GLU A 1 78 ? -3.318 4.961 11.333 1.00 98.50 78 GLU A O 1
ATOM 638 N N . ASN A 1 79 ? -4.411 3.070 10.760 1.00 98.38 79 ASN A N 1
ATOM 639 C CA . ASN A 1 79 ? -3.479 2.728 9.692 1.00 98.38 79 ASN A CA 1
ATOM 640 C C . ASN A 1 79 ? -3.566 3.717 8.525 1.00 98.38 79 ASN A C 1
ATOM 642 O O . ASN A 1 79 ? -2.523 4.173 8.046 1.00 98.38 79 ASN A O 1
ATOM 646 N N . ALA A 1 80 ? -4.768 4.145 8.127 1.00 98.50 80 ALA A N 1
ATOM 647 C CA . ALA A 1 80 ? -4.932 5.154 7.081 1.00 98.50 80 ALA A CA 1
ATOM 648 C C . ALA A 1 80 ? -4.166 6.447 7.413 1.00 98.50 80 ALA A C 1
ATOM 650 O O . ALA A 1 80 ? -3.421 6.966 6.578 1.00 98.50 80 ALA A O 1
ATOM 651 N N . SER A 1 81 ? -4.281 6.942 8.653 1.00 97.62 81 SER A N 1
ATOM 652 C CA . SER A 1 81 ? -3.562 8.135 9.118 1.00 97.62 81 SER A CA 1
ATOM 653 C C . SER A 1 81 ? -2.046 7.929 9.125 1.00 97.62 81 SER A C 1
ATOM 655 O O . SER A 1 81 ? -1.293 8.772 8.624 1.00 97.62 81 SER A O 1
ATOM 657 N N . LYS A 1 82 ? -1.580 6.783 9.636 1.00 97.50 82 LYS A N 1
ATOM 658 C CA . LYS A 1 82 ? -0.158 6.417 9.678 1.00 97.50 82 LYS A CA 1
ATOM 659 C C . LYS A 1 82 ? 0.478 6.428 8.286 1.00 97.50 82 LYS A C 1
ATOM 661 O O . LYS A 1 82 ? 1.516 7.068 8.096 1.00 97.50 82 LYS A O 1
ATOM 666 N N . PHE A 1 83 ? -0.130 5.749 7.315 1.00 97.31 83 PHE A N 1
ATOM 667 C CA . PHE A 1 83 ? 0.422 5.646 5.964 1.00 97.31 83 PHE A CA 1
ATOM 668 C C . PHE A 1 83 ? 0.246 6.946 5.167 1.00 97.31 83 PHE A C 1
ATOM 670 O O . PHE A 1 83 ? 1.203 7.390 4.535 1.00 97.31 83 PHE A O 1
ATOM 677 N N . SER A 1 84 ? -0.880 7.653 5.311 1.00 95.75 84 SER A N 1
ATOM 678 C CA . SER A 1 84 ? -1.060 8.994 4.721 1.00 95.75 84 SER A CA 1
ATOM 679 C C . SER A 1 84 ? -0.008 9.990 5.220 1.00 95.75 84 SER A C 1
ATOM 681 O O . SER A 1 84 ? 0.549 10.768 4.446 1.00 95.75 84 SER A O 1
ATOM 683 N N . THR A 1 85 ? 0.331 9.934 6.511 1.00 94.75 85 THR A N 1
ATOM 684 C CA . THR A 1 85 ? 1.386 10.766 7.108 1.00 94.75 85 THR A CA 1
ATOM 685 C C . THR A 1 85 ? 2.761 10.444 6.520 1.00 94.75 85 THR A C 1
ATOM 687 O O . THR A 1 85 ? 3.565 11.355 6.316 1.00 94.75 85 THR A O 1
ATOM 690 N N . LYS A 1 86 ? 3.043 9.170 6.209 1.00 92.75 86 LYS A N 1
ATOM 691 C CA . LYS A 1 86 ? 4.268 8.774 5.493 1.00 92.75 86 LYS A CA 1
ATOM 692 C C . LYS A 1 86 ? 4.304 9.399 4.092 1.00 92.75 86 LYS A C 1
ATOM 694 O O . LYS A 1 86 ? 5.350 9.920 3.717 1.00 92.75 86 LYS A O 1
ATOM 699 N N . VAL A 1 87 ? 3.176 9.416 3.371 1.00 91.31 87 VAL A N 1
ATOM 700 C CA . VAL A 1 87 ? 3.051 10.045 2.038 1.00 91.31 87 VAL A CA 1
ATOM 701 C C . VAL A 1 87 ? 3.301 11.543 2.076 1.00 91.31 87 VAL A C 1
ATOM 703 O O . VAL A 1 87 ? 4.176 12.036 1.373 1.00 91.31 87 VAL A O 1
ATOM 706 N N . ILE A 1 88 ? 2.599 12.264 2.946 1.00 88.88 88 ILE A N 1
ATOM 707 C CA . ILE A 1 88 ? 2.683 13.729 3.028 1.00 88.88 88 ILE A CA 1
ATOM 708 C C . ILE A 1 88 ? 4.075 14.203 3.470 1.00 88.88 88 ILE A C 1
ATOM 710 O O . ILE A 1 88 ? 4.543 15.257 3.043 1.00 88.88 88 ILE A O 1
ATOM 714 N N . ASN A 1 89 ? 4.752 13.437 4.329 1.00 87.94 89 ASN A N 1
ATOM 715 C CA . ASN A 1 89 ? 6.087 13.787 4.812 1.00 87.94 89 ASN A CA 1
ATOM 716 C C . ASN A 1 89 ? 7.219 13.343 3.875 1.00 87.94 89 ASN A C 1
ATOM 718 O O . ASN A 1 89 ? 8.383 13.650 4.155 1.00 87.94 89 ASN A O 1
ATOM 722 N N . PHE A 1 90 ? 6.916 12.629 2.788 1.00 86.06 90 PHE A N 1
ATOM 723 C CA . PHE A 1 90 ? 7.919 12.239 1.807 1.00 86.06 90 PHE A CA 1
ATOM 724 C C . PHE A 1 90 ? 8.375 13.474 1.019 1.00 86.06 90 PHE A C 1
ATOM 726 O O . PHE A 1 90 ? 7.609 14.097 0.291 1.00 86.06 90 PHE A O 1
ATOM 733 N N . LYS A 1 91 ? 9.635 13.873 1.215 1.00 71.81 91 LYS A N 1
ATOM 734 C CA . LYS A 1 91 ? 10.174 15.169 0.768 1.00 71.81 91 LYS A CA 1
ATOM 735 C C . LYS A 1 91 ? 10.729 15.193 -0.662 1.00 71.81 91 LYS A C 1
ATOM 737 O O . LYS A 1 91 ? 11.487 16.105 -0.980 1.00 71.81 91 LYS A O 1
ATOM 742 N N . GLU A 1 92 ? 10.375 14.250 -1.529 1.00 64.19 92 GLU A N 1
ATOM 743 C CA . GLU A 1 92 ? 10.855 14.271 -2.915 1.00 64.19 92 GLU A CA 1
ATOM 744 C C . GLU A 1 92 ? 9.829 14.887 -3.879 1.00 64.19 92 GLU A C 1
ATOM 746 O O . GLU A 1 92 ? 8.671 14.484 -3.955 1.00 64.19 92 GLU A O 1
ATOM 751 N N . GLU A 1 93 ? 10.302 15.900 -4.608 1.00 53.38 93 GLU A N 1
ATOM 752 C CA . GLU A 1 93 ? 9.624 16.947 -5.393 1.00 53.38 93 GLU A CA 1
ATOM 753 C C .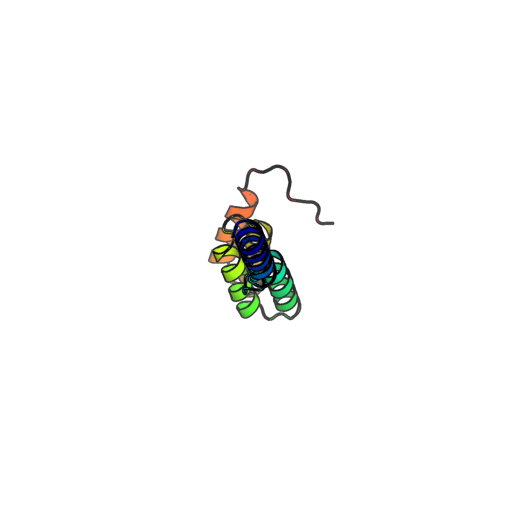 GLU A 1 93 ? 8.744 16.459 -6.569 1.00 53.38 93 GLU A C 1
ATOM 755 O O . GLU A 1 93 ? 8.377 17.248 -7.436 1.00 53.38 93 GLU A O 1
ATOM 760 N N . LYS A 1 94 ? 8.399 15.166 -6.650 1.00 59.16 94 LYS A N 1
ATOM 761 C CA . LYS A 1 94 ? 7.828 14.569 -7.870 1.00 59.16 94 LYS A CA 1
ATOM 762 C C . LYS A 1 94 ? 6.501 13.823 -7.734 1.00 59.16 94 LYS A C 1
ATOM 764 O O . LYS A 1 94 ? 6.073 13.213 -8.711 1.00 59.16 94 LYS A O 1
ATOM 769 N N . MET A 1 95 ? 5.801 13.879 -6.607 1.00 57.31 95 MET A N 1
ATOM 770 C CA . MET A 1 95 ? 4.435 13.345 -6.561 1.00 57.31 95 MET A CA 1
ATOM 771 C C . MET A 1 95 ? 3.436 14.459 -6.341 1.00 57.31 95 MET A C 1
ATOM 773 O O . MET A 1 95 ? 3.343 15.002 -5.250 1.00 57.31 95 MET A O 1
ATOM 777 N N . LEU A 1 96 ? 2.762 14.822 -7.433 1.00 57.50 96 LEU A N 1
ATOM 778 C CA . LEU A 1 96 ? 1.307 14.917 -7.567 1.00 57.50 96 LEU A CA 1
ATOM 779 C C . LEU A 1 96 ? 1.020 15.502 -8.964 1.00 57.50 96 LEU A C 1
ATOM 781 O O . LEU A 1 96 ? 0.903 16.712 -9.136 1.00 57.50 96 LEU A O 1
ATOM 785 N N . ILE A 1 97 ? 0.912 14.640 -9.978 1.00 44.59 97 ILE A N 1
ATOM 786 C CA . ILE A 1 97 ? 0.079 14.943 -11.149 1.00 44.59 97 ILE A CA 1
ATOM 787 C C . ILE A 1 97 ? -1.043 13.912 -11.125 1.00 44.59 97 ILE A C 1
ATOM 789 O O . ILE A 1 97 ? -0.963 12.872 -11.767 1.00 44.59 97 ILE A O 1
ATOM 793 N N . GLY A 1 98 ? -2.034 14.182 -10.281 1.00 55.81 98 GLY A N 1
ATOM 794 C CA . GLY A 1 98 ? -3.333 13.524 -10.300 1.00 55.81 98 GLY A CA 1
ATOM 795 C C . GLY A 1 98 ? -4.386 14.595 -10.553 1.00 55.81 98 GLY A C 1
ATOM 796 O O . GLY A 1 98 ? -4.714 15.356 -9.644 1.00 55.81 98 GLY A O 1
ATOM 797 N N . ALA A 1 99 ? -4.833 14.685 -11.804 1.00 37.12 99 ALA A N 1
ATOM 798 C CA . ALA A 1 99 ? -6.066 15.326 -12.244 1.00 37.12 99 ALA A CA 1
ATOM 799 C C . ALA A 1 99 ? -6.684 14.428 -13.315 1.00 37.12 99 ALA A C 1
ATOM 801 O O . ALA A 1 99 ? -5.903 13.951 -14.172 1.00 37.12 99 ALA A O 1
#